Protein AF-J4KQW8-F1 (afdb_monomer_lite)

Secondary structure (DSSP, 8-state):
--HHHHHHHHHHHHHHHHHHHHHHHHHHHHHHHHHHHHHHHHHHHHHTTPPPPHHHHHHHHHHHHHHHHHHHHHHHHHHHHHHHHHHHHHHHHHHHS--

Radius of gyration: 21.87 Å; chains: 1; bounding box: 51×14×65 Å

Organism: Beauveria bassiana (strain ARSEF 2860) (NCBI:txid655819)

pLDDT: mean 93.56, std 7.78, range [47.78, 98.44]

Sequence (99 aa):
MSDRSRIAALATKIAQIEQEIDYWRRHEQEVAAQLDMAMLSLRQYTSVGQLPEHSVSVAVNNHSTALNQIRNTLTTLHNRKAVAESQQRDLMRRLGNGH

Structure (mmCIF, N/CA/C/O backbone):
data_AF-J4KQW8-F1
#
_entry.id   AF-J4KQW8-F1
#
loop_
_atom_site.group_PDB
_atom_site.id
_atom_site.type_symbol
_atom_site.label_atom_id
_atom_site.label_alt_id
_atom_site.label_comp_id
_atom_site.label_asym_id
_atom_site.label_entity_id
_atom_site.label_seq_id
_atom_site.pdbx_PDB_ins_code
_atom_site.Cartn_x
_atom_site.Cartn_y
_atom_site.Cartn_z
_atom_site.occupancy
_atom_site.B_iso_or_equiv
_atom_site.auth_seq_id
_atom_site.auth_comp_id
_atom_site.auth_asym_id
_atom_site.auth_atom_id
_atom_site.pdbx_PDB_model_num
ATOM 1 N N . MET A 1 1 ? 27.502 3.543 -18.542 1.00 67.94 1 MET A N 1
ATOM 2 C CA . MET A 1 1 ? 26.469 2.497 -18.347 1.00 67.94 1 MET A CA 1
ATOM 3 C C . MET A 1 1 ? 25.755 2.283 -19.669 1.00 67.94 1 MET A C 1
ATOM 5 O O . MET A 1 1 ? 25.349 3.269 -20.266 1.00 67.94 1 MET A O 1
ATOM 9 N N . SER A 1 2 ? 25.616 1.040 -20.130 1.00 87.69 2 SER A N 1
ATOM 10 C CA . SER A 1 2 ? 24.835 0.713 -21.332 1.00 87.69 2 SER A CA 1
ATOM 11 C C . SER A 1 2 ? 23.334 0.692 -21.031 1.00 87.69 2 SER A C 1
ATOM 13 O O . SER A 1 2 ? 22.937 0.452 -19.888 1.00 87.69 2 SER A O 1
ATOM 15 N N . ASP A 1 3 ? 22.481 0.860 -22.038 1.00 86.50 3 ASP A N 1
ATOM 16 C CA . ASP A 1 3 ? 21.028 0.750 -21.844 1.00 86.50 3 ASP A CA 1
ATOM 17 C C . ASP A 1 3 ? 20.608 -0.629 -21.304 1.00 86.50 3 ASP A C 1
ATOM 19 O O . ASP A 1 3 ? 19.726 -0.706 -20.451 1.00 86.50 3 ASP A O 1
ATOM 23 N N . ARG A 1 4 ? 21.330 -1.706 -21.657 1.00 87.12 4 ARG A N 1
ATOM 24 C CA . ARG A 1 4 ? 21.161 -3.036 -21.037 1.00 87.12 4 ARG A CA 1
ATOM 25 C C . ARG A 1 4 ? 21.423 -3.015 -19.526 1.00 87.12 4 ARG A C 1
ATOM 27 O O . ARG A 1 4 ? 20.623 -3.545 -18.760 1.00 87.12 4 ARG A O 1
ATOM 34 N N . SER A 1 5 ? 22.500 -2.362 -19.078 1.00 90.06 5 SER A N 1
ATOM 35 C CA . SER A 1 5 ? 22.791 -2.221 -17.640 1.00 90.06 5 SER A CA 1
ATOM 36 C C . SER A 1 5 ? 21.748 -1.370 -16.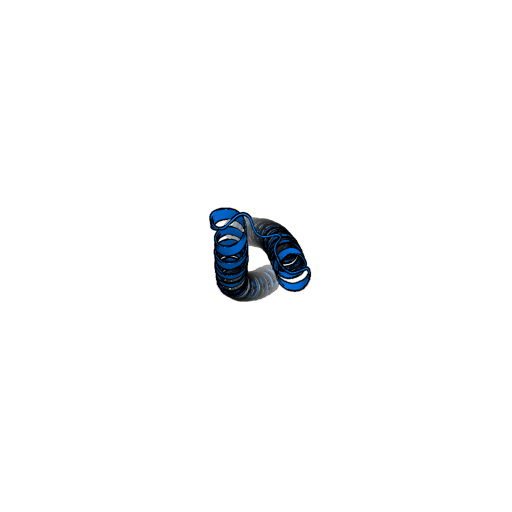903 1.00 90.06 5 SER A C 1
ATOM 38 O O . SER A 1 5 ? 21.427 -1.651 -15.751 1.00 90.06 5 SER A O 1
ATOM 40 N N . ARG A 1 6 ? 21.161 -0.365 -17.570 1.00 91.06 6 ARG A N 1
ATOM 41 C CA . ARG A 1 6 ? 20.085 0.469 -17.007 1.00 91.06 6 ARG A CA 1
ATOM 42 C C . ARG A 1 6 ? 18.782 -0.315 -16.858 1.00 91.06 6 ARG A C 1
ATOM 44 O O . ARG A 1 6 ? 18.114 -0.174 -15.840 1.00 91.06 6 ARG A O 1
ATOM 51 N N . ILE A 1 7 ? 18.448 -1.168 -17.828 1.00 92.62 7 ILE A N 1
ATOM 52 C CA . ILE A 1 7 ? 17.285 -2.067 -17.758 1.00 92.62 7 ILE A CA 1
ATOM 53 C C . ILE A 1 7 ? 17.432 -3.066 -16.611 1.00 92.62 7 ILE A C 1
ATOM 55 O O . ILE A 1 7 ? 16.475 -3.258 -15.864 1.00 92.62 7 ILE A O 1
ATOM 59 N N . ALA A 1 8 ? 18.618 -3.657 -16.441 1.00 93.69 8 ALA A N 1
ATOM 60 C CA . ALA A 1 8 ? 18.893 -4.561 -15.326 1.00 93.69 8 ALA A CA 1
ATOM 61 C C . ALA A 1 8 ? 18.757 -3.843 -13.971 1.00 93.69 8 ALA A C 1
ATOM 63 O O . ALA A 1 8 ? 18.077 -4.340 -13.079 1.00 93.69 8 ALA A O 1
ATOM 64 N N . ALA A 1 9 ? 19.314 -2.634 -13.837 1.00 95.25 9 ALA A N 1
ATOM 65 C CA . ALA A 1 9 ? 19.169 -1.833 -12.622 1.00 95.25 9 ALA A CA 1
ATOM 66 C C . ALA A 1 9 ? 17.700 -1.476 -12.320 1.00 95.25 9 ALA A C 1
ATOM 68 O O . ALA A 1 9 ? 17.275 -1.527 -11.166 1.00 95.25 9 ALA A O 1
ATOM 69 N N . LEU A 1 10 ? 16.906 -1.150 -13.347 1.00 95.38 10 LEU A N 1
ATOM 70 C CA . LEU A 1 10 ? 15.469 -0.908 -13.195 1.00 95.38 10 LEU A CA 1
ATOM 71 C C . LEU A 1 10 ? 14.706 -2.176 -12.806 1.00 95.38 10 LEU A C 1
ATOM 73 O O . LEU A 1 10 ? 13.830 -2.085 -11.955 1.00 95.38 10 LEU A O 1
ATOM 77 N N . ALA A 1 11 ? 15.058 -3.340 -13.360 1.00 95.75 11 ALA A N 1
ATOM 78 C CA . ALA A 1 11 ? 14.458 -4.618 -12.975 1.00 95.75 11 ALA A CA 1
ATOM 79 C C . ALA A 1 11 ? 14.685 -4.908 -11.485 1.00 95.75 11 ALA A C 1
ATOM 81 O O . ALA A 1 11 ? 13.734 -5.188 -10.759 1.00 95.75 11 ALA A O 1
ATOM 82 N N . THR A 1 12 ? 15.924 -4.749 -11.009 1.00 97.19 12 THR A N 1
ATOM 83 C CA . THR A 1 12 ? 16.258 -4.903 -9.587 1.00 97.19 12 THR A CA 1
ATOM 84 C C . THR A 1 12 ? 15.479 -3.919 -8.718 1.00 97.19 12 THR A C 1
ATOM 86 O O . THR A 1 12 ? 14.933 -4.306 -7.689 1.00 97.19 12 THR A O 1
ATOM 89 N N . LYS A 1 13 ? 15.374 -2.653 -9.140 1.00 96.75 13 LYS A N 1
ATOM 90 C CA . LYS A 1 13 ? 14.605 -1.634 -8.416 1.00 96.75 13 LYS A CA 1
ATOM 91 C C . LYS A 1 13 ? 13.111 -1.966 -8.355 1.00 96.75 13 LYS A C 1
ATOM 93 O O . LYS A 1 13 ? 12.493 -1.753 -7.318 1.00 96.75 13 LYS A O 1
ATOM 98 N N . ILE A 1 14 ? 12.525 -2.462 -9.445 1.00 97.75 14 ILE A N 1
ATOM 99 C CA . ILE A 1 14 ? 11.119 -2.889 -9.481 1.00 97.75 14 ILE A CA 1
ATOM 100 C C . ILE A 1 14 ? 10.907 -4.043 -8.499 1.00 97.75 14 ILE A C 1
ATOM 102 O O . ILE A 1 14 ? 10.017 -3.940 -7.662 1.00 97.75 14 ILE A O 1
ATOM 106 N N . ALA A 1 15 ? 11.771 -5.061 -8.523 1.00 97.88 15 ALA A N 1
ATOM 107 C CA . ALA A 1 15 ? 11.690 -6.193 -7.600 1.00 97.88 15 ALA A CA 1
ATOM 108 C C . ALA A 1 15 ? 11.806 -5.762 -6.124 1.00 97.88 15 ALA A C 1
ATOM 110 O O . ALA A 1 15 ? 11.073 -6.255 -5.272 1.00 97.88 15 ALA A O 1
ATOM 111 N N . GLN A 1 16 ? 12.680 -4.798 -5.813 1.00 98.00 16 GLN A N 1
ATOM 112 C CA . GLN A 1 16 ? 12.774 -4.215 -4.467 1.00 98.00 16 GLN A CA 1
ATOM 113 C C . GLN A 1 16 ? 11.477 -3.503 -4.058 1.00 98.00 16 GLN A C 1
ATOM 115 O O . GLN A 1 16 ? 10.976 -3.722 -2.959 1.00 98.00 16 GLN A O 1
ATOM 120 N N . ILE A 1 17 ? 10.894 -2.695 -4.951 1.00 97.88 17 ILE A N 1
ATOM 121 C CA . ILE A 1 17 ? 9.620 -2.012 -4.678 1.00 97.88 17 ILE A CA 1
ATOM 122 C C . ILE A 1 17 ? 8.485 -3.029 -4.483 1.00 97.88 17 ILE A C 1
ATOM 124 O O . ILE A 1 17 ? 7.623 -2.818 -3.635 1.00 97.88 17 ILE A O 1
ATOM 128 N N . GLU A 1 18 ? 8.471 -4.133 -5.231 1.00 98.31 18 GLU A N 1
ATOM 129 C CA . GLU A 1 18 ? 7.491 -5.213 -5.050 1.00 98.31 18 GLU A CA 1
ATOM 130 C C . GLU A 1 18 ? 7.604 -5.863 -3.669 1.00 98.31 18 GLU A C 1
ATOM 132 O O . GLU A 1 18 ? 6.593 -6.006 -2.985 1.00 98.31 18 GLU A O 1
ATOM 137 N N . GLN A 1 19 ? 8.824 -6.158 -3.215 1.00 98.31 19 GLN A N 1
ATOM 138 C CA . GLN A 1 19 ? 9.058 -6.678 -1.865 1.00 98.31 19 GLN A CA 1
ATOM 139 C C . GLN A 1 19 ? 8.590 -5.700 -0.777 1.00 98.31 19 GLN A C 1
ATOM 141 O O . GLN A 1 19 ? 7.981 -6.119 0.209 1.00 98.31 19 GLN A O 1
ATOM 146 N N . GLU A 1 20 ? 8.835 -4.397 -0.957 1.00 98.12 20 GLU A N 1
ATOM 147 C CA . GLU A 1 20 ? 8.330 -3.362 -0.047 1.00 98.12 20 GLU A CA 1
ATOM 148 C C . GLU A 1 20 ? 6.792 -3.322 -0.035 1.00 98.12 20 GLU A C 1
ATOM 150 O O . GLU A 1 20 ? 6.189 -3.251 1.035 1.00 98.12 20 GLU A O 1
ATOM 155 N N . ILE A 1 21 ? 6.138 -3.411 -1.199 1.00 98.31 21 ILE A N 1
ATOM 156 C CA . ILE A 1 21 ? 4.669 -3.455 -1.298 1.00 98.31 21 ILE A CA 1
ATOM 157 C C . ILE A 1 21 ? 4.112 -4.669 -0.550 1.00 98.31 21 ILE A C 1
ATOM 159 O O . ILE A 1 21 ? 3.165 -4.524 0.222 1.00 98.31 21 ILE A O 1
ATOM 163 N N . ASP A 1 22 ? 4.696 -5.850 -0.741 1.00 98.25 22 ASP A N 1
ATOM 164 C CA . ASP A 1 22 ? 4.241 -7.075 -0.078 1.00 98.25 22 ASP A CA 1
ATOM 165 C C . ASP A 1 22 ? 4.414 -7.005 1.444 1.00 98.25 22 ASP A C 1
ATOM 167 O O . ASP A 1 22 ? 3.557 -7.471 2.201 1.00 98.25 22 ASP A O 1
ATOM 171 N N . TYR A 1 23 ? 5.496 -6.382 1.915 1.00 98.19 23 TYR A N 1
ATOM 172 C CA . TYR A 1 23 ? 5.673 -6.073 3.331 1.00 98.19 23 TYR A CA 1
ATOM 173 C C . TYR A 1 23 ? 4.549 -5.167 3.854 1.00 98.19 23 TYR A C 1
ATOM 175 O O . TYR A 1 23 ? 3.857 -5.538 4.805 1.00 98.19 23 TYR A O 1
ATOM 183 N N . TRP A 1 24 ? 4.315 -4.022 3.208 1.00 97.94 24 TRP A N 1
ATOM 184 C CA . TRP A 1 24 ? 3.306 -3.062 3.661 1.00 97.94 24 TRP A CA 1
ATOM 185 C C . TRP A 1 24 ? 1.878 -3.597 3.560 1.00 97.94 24 TRP A C 1
ATOM 187 O O . TRP A 1 24 ? 1.052 -3.237 4.389 1.00 97.94 24 TRP A O 1
ATOM 197 N N . ARG A 1 25 ? 1.583 -4.494 2.612 1.00 98.31 25 ARG A N 1
ATOM 198 C CA . ARG A 1 25 ? 0.281 -5.177 2.523 1.00 98.31 25 ARG A CA 1
ATOM 199 C C . ARG A 1 25 ? 0.026 -6.108 3.700 1.00 98.31 25 ARG A C 1
ATOM 201 O O . ARG A 1 25 ? -1.075 -6.109 4.241 1.00 98.31 25 ARG A O 1
ATOM 208 N N . ARG A 1 26 ? 1.027 -6.890 4.115 1.00 98.12 26 ARG A N 1
ATOM 209 C CA . ARG A 1 26 ? 0.903 -7.725 5.323 1.00 98.12 26 ARG A CA 1
ATOM 210 C C . ARG A 1 26 ? 0.709 -6.855 6.558 1.00 98.12 26 ARG A C 1
ATOM 212 O O . ARG A 1 26 ? -0.189 -7.112 7.350 1.00 98.12 26 ARG A O 1
ATOM 219 N N . HIS A 1 27 ? 1.474 -5.772 6.655 1.00 97.50 27 HIS A N 1
ATOM 220 C CA . HIS A 1 27 ? 1.327 -4.835 7.759 1.00 97.50 27 HIS A CA 1
ATOM 221 C C . HIS A 1 27 ? -0.040 -4.121 7.760 1.00 97.50 27 HIS A C 1
ATOM 223 O O . HIS A 1 27 ? -0.628 -3.917 8.818 1.00 97.50 27 HIS A O 1
ATOM 229 N N . GLU A 1 28 ? -0.602 -3.803 6.586 1.00 98.12 28 GLU A N 1
ATOM 230 C CA . GLU A 1 28 ? -1.968 -3.276 6.458 1.00 98.12 28 GLU A CA 1
ATOM 231 C C . GLU A 1 28 ? -2.997 -4.247 7.050 1.00 98.12 28 GLU A C 1
ATOM 233 O O . GLU A 1 28 ? -3.864 -3.826 7.814 1.00 98.12 28 GLU A O 1
ATOM 238 N N . GLN A 1 29 ? -2.889 -5.540 6.729 1.00 97.94 29 GLN A N 1
ATOM 239 C CA . GLN A 1 29 ? -3.791 -6.578 7.239 1.00 97.94 29 GLN A CA 1
ATOM 240 C C . GLN A 1 29 ? -3.693 -6.720 8.761 1.00 97.94 29 GLN A C 1
ATOM 242 O O . GLN A 1 29 ? -4.716 -6.813 9.437 1.00 97.94 29 GLN A O 1
ATOM 247 N N . GLU A 1 30 ? -2.476 -6.694 9.306 1.00 97.75 30 GL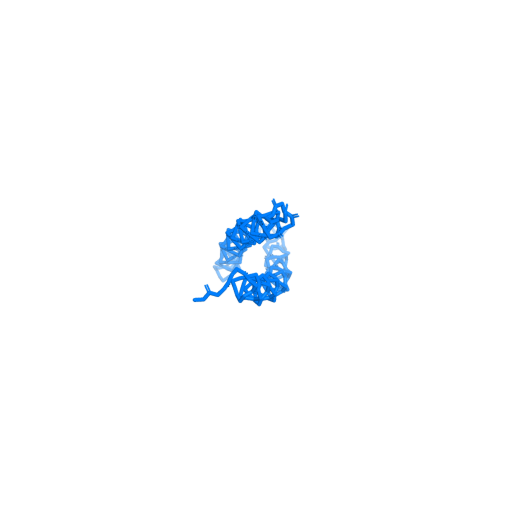U A N 1
ATOM 248 C CA . GLU A 1 30 ? -2.236 -6.740 10.752 1.00 97.75 30 GLU A CA 1
ATOM 249 C C . GLU A 1 30 ? -2.872 -5.542 11.471 1.00 97.75 30 GLU A C 1
ATOM 251 O O . GLU A 1 30 ? -3.598 -5.718 12.452 1.00 97.75 30 GLU A O 1
ATOM 256 N N . VAL A 1 31 ? -2.644 -4.322 10.975 1.00 97.69 31 VAL A N 1
ATOM 257 C CA . VAL A 1 31 ? -3.190 -3.098 11.583 1.00 97.69 31 VAL A CA 1
ATOM 258 C C . VAL A 1 31 ? -4.707 -3.015 11.414 1.00 97.69 31 VAL A C 1
ATOM 260 O O . VAL A 1 31 ? -5.394 -2.571 12.333 1.00 97.69 31 VAL A O 1
ATOM 263 N N . ALA A 1 32 ? -5.252 -3.478 10.287 1.00 98.12 32 ALA A N 1
ATOM 264 C CA . ALA A 1 32 ? -6.695 -3.576 10.088 1.00 98.12 32 ALA A CA 1
ATOM 265 C C . ALA A 1 32 ? -7.338 -4.531 11.106 1.00 98.12 32 ALA A C 1
ATOM 267 O O . ALA A 1 32 ? -8.319 -4.163 11.745 1.00 98.12 32 ALA A O 1
ATOM 268 N N . ALA A 1 33 ? -6.737 -5.702 11.343 1.00 97.88 33 ALA A N 1
ATOM 269 C CA . ALA A 1 33 ? -7.222 -6.636 12.357 1.00 97.88 33 ALA A CA 1
ATOM 270 C C . ALA A 1 33 ? -7.166 -6.037 13.777 1.00 97.88 33 ALA A C 1
ATOM 272 O O . ALA A 1 33 ? -8.093 -6.215 14.567 1.00 97.88 33 ALA A O 1
ATOM 273 N N . GLN A 1 34 ? -6.109 -5.284 14.108 1.00 96.62 34 GLN A N 1
ATOM 274 C CA . GLN A 1 34 ? -6.011 -4.573 15.391 1.00 96.62 34 GLN A CA 1
ATOM 275 C C . GLN A 1 34 ? -7.084 -3.486 15.535 1.00 96.62 34 GLN A C 1
ATOM 277 O O . GLN A 1 34 ? -7.689 -3.353 16.602 1.00 96.62 34 GLN A O 1
ATOM 282 N N . LEU A 1 35 ? -7.357 -2.738 14.461 1.00 97.56 35 LEU A N 1
ATOM 283 C CA . LEU A 1 35 ? -8.431 -1.749 14.430 1.00 97.56 35 LEU A CA 1
ATOM 284 C C . LEU A 1 35 ? -9.797 -2.409 14.647 1.00 97.56 35 LEU A C 1
ATOM 286 O O . LEU A 1 35 ? -10.570 -1.925 15.471 1.00 97.56 35 LEU A O 1
ATOM 290 N N . ASP A 1 36 ? -10.075 -3.526 13.974 1.00 97.25 36 ASP A N 1
ATOM 291 C CA . ASP A 1 36 ? -11.333 -4.263 14.124 1.00 97.25 36 ASP A CA 1
ATOM 292 C C . ASP A 1 36 ? -11.541 -4.739 15.568 1.00 97.25 36 ASP A C 1
ATOM 294 O O . ASP A 1 36 ? -12.631 -4.584 16.126 1.00 97.25 36 ASP A O 1
ATOM 298 N N . MET A 1 37 ? -10.485 -5.241 16.218 1.00 95.50 37 MET A N 1
ATOM 299 C CA . MET A 1 37 ? -10.530 -5.634 17.631 1.00 95.50 37 MET A CA 1
ATOM 300 C C . MET A 1 37 ? -10.783 -4.439 18.561 1.00 95.50 37 MET A C 1
ATOM 302 O O . MET A 1 37 ? -11.614 -4.527 19.469 1.00 95.50 37 MET A O 1
ATOM 306 N N . ALA A 1 38 ? -10.121 -3.303 18.323 1.00 94.31 38 ALA A N 1
ATOM 307 C CA . ALA A 1 38 ? -10.341 -2.083 19.098 1.00 94.31 38 ALA A CA 1
ATOM 308 C C . ALA A 1 38 ? -11.772 -1.542 18.911 1.00 94.31 38 ALA A C 1
ATOM 310 O O . ALA A 1 38 ? -12.427 -1.146 19.877 1.00 94.31 38 ALA A O 1
ATOM 311 N N . MET A 1 39 ? -12.299 -1.587 17.684 1.00 95.50 39 MET A N 1
ATOM 312 C CA . MET A 1 39 ? -13.678 -1.204 17.375 1.00 95.50 39 MET A CA 1
ATOM 313 C C . MET A 1 39 ? -14.703 -2.159 17.994 1.00 95.50 39 MET A C 1
ATOM 315 O O . MET A 1 39 ? -15.759 -1.708 18.438 1.00 95.50 39 MET A O 1
ATOM 319 N N . LEU A 1 40 ? -14.415 -3.462 18.053 1.00 95.50 40 LEU A N 1
ATOM 320 C CA . LEU A 1 40 ? -15.266 -4.436 18.737 1.00 95.50 40 LEU A CA 1
ATOM 321 C C . LEU A 1 40 ? -15.344 -4.137 20.238 1.00 95.50 40 LEU A C 1
ATOM 323 O O . LEU A 1 40 ? -16.444 -4.100 20.789 1.00 95.50 40 LEU A O 1
ATOM 327 N N . SER A 1 41 ? -14.202 -3.869 20.877 1.00 92.62 41 SER A N 1
ATOM 328 C CA . SER A 1 41 ? -14.153 -3.467 22.286 1.00 92.62 41 SER A CA 1
ATOM 329 C C . SER A 1 41 ? -14.954 -2.183 22.521 1.00 92.62 41 SER A C 1
ATOM 331 O O . SER A 1 41 ? -15.835 -2.158 23.376 1.00 92.62 41 SER A O 1
ATOM 333 N N . LEU A 1 42 ? -14.759 -1.157 21.685 1.00 93.00 42 LEU A N 1
ATOM 334 C CA . LEU A 1 42 ? -15.532 0.087 21.740 1.00 93.00 42 LEU A CA 1
ATOM 335 C C . LEU A 1 42 ? -17.048 -0.167 21.662 1.00 93.00 42 LEU A C 1
ATOM 337 O O . LEU A 1 42 ? -17.815 0.388 22.451 1.00 93.00 42 LEU A O 1
ATOM 341 N N . ARG A 1 43 ? -17.487 -1.040 20.744 1.00 92.69 43 ARG A N 1
ATOM 342 C CA . ARG A 1 43 ? -18.905 -1.401 20.592 1.00 92.69 43 ARG A CA 1
ATOM 343 C C . ARG A 1 43 ? -19.477 -2.051 21.848 1.00 92.69 43 ARG A C 1
ATOM 345 O O . ARG A 1 43 ? -20.611 -1.734 22.203 1.00 92.69 43 ARG A O 1
ATOM 352 N N . GLN A 1 44 ? -18.716 -2.905 22.534 1.00 92.88 44 GLN A N 1
ATOM 353 C CA . GLN A 1 44 ? -19.167 -3.549 23.772 1.00 92.88 44 GLN A CA 1
ATOM 354 C C . GLN A 1 44 ? -19.537 -2.511 24.835 1.00 92.88 44 GLN A C 1
ATOM 356 O O . GLN A 1 44 ? -20.660 -2.563 25.333 1.00 92.88 44 GLN A O 1
ATOM 361 N N . TYR A 1 45 ? -18.685 -1.508 25.084 1.00 90.56 45 TYR A N 1
ATOM 362 C CA . TYR A 1 45 ? -19.002 -0.409 26.009 1.00 90.56 45 TYR A CA 1
ATOM 363 C C . TYR A 1 45 ? -20.275 0.336 25.594 1.00 90.56 45 TYR A C 1
ATOM 365 O O . TYR A 1 45 ? -21.200 0.483 26.394 1.00 90.56 45 TYR A O 1
ATOM 373 N N . THR A 1 46 ? -20.375 0.731 24.318 1.00 85.69 46 THR A N 1
ATOM 374 C CA . THR A 1 46 ? -21.555 1.468 23.832 1.00 85.69 46 THR A CA 1
ATOM 375 C C . THR A 1 46 ? -22.848 0.655 23.928 1.00 85.69 46 THR A C 1
ATOM 377 O O . THR A 1 46 ? -23.899 1.221 24.216 1.00 85.69 46 THR A O 1
ATOM 380 N N . SER A 1 47 ? -22.782 -0.670 23.747 1.00 87.94 47 SER A N 1
ATOM 381 C CA . SER A 1 47 ? -23.955 -1.553 23.790 1.00 87.94 47 SER A CA 1
ATOM 382 C C . SER A 1 47 ? -24.576 -1.676 25.182 1.00 87.94 47 SER A C 1
ATOM 384 O O . SER A 1 47 ? -25.780 -1.887 25.296 1.00 87.94 47 SER A O 1
ATOM 386 N N . VAL A 1 48 ? -23.775 -1.490 26.235 1.00 91.81 48 VAL A N 1
ATOM 387 C CA . VAL A 1 48 ? -24.226 -1.504 27.635 1.00 91.81 48 VAL A CA 1
ATOM 388 C C . VAL A 1 48 ? -24.377 -0.093 28.217 1.00 91.81 48 VAL A C 1
ATOM 390 O O . VAL A 1 48 ? -24.529 0.064 29.426 1.00 91.81 48 VAL A O 1
ATOM 393 N N . GLY A 1 49 ? -24.323 0.945 27.370 1.00 87.44 49 GLY A N 1
ATOM 394 C CA . GLY A 1 49 ? -24.449 2.347 27.783 1.00 87.44 49 GLY A CA 1
ATOM 395 C C . GLY A 1 49 ? -23.275 2.865 28.620 1.00 87.44 49 GLY A C 1
ATOM 396 O O . GLY A 1 49 ? -23.422 3.860 29.327 1.00 87.44 49 GLY A O 1
ATOM 397 N N . GLN A 1 50 ? -22.121 2.197 28.567 1.00 90.50 50 GLN A N 1
ATOM 398 C CA . GLN A 1 50 ? -20.914 2.606 29.277 1.00 90.50 50 GLN A CA 1
ATOM 399 C C . GLN A 1 50 ? -20.018 3.466 28.388 1.00 90.50 50 GLN A C 1
ATOM 401 O O . GLN A 1 50 ? -19.951 3.296 27.169 1.00 90.50 50 GLN A O 1
ATOM 406 N N . LEU A 1 51 ? -19.289 4.383 29.022 1.00 89.31 51 LEU A N 1
ATOM 407 C CA . LEU A 1 51 ? -18.228 5.117 28.348 1.00 89.31 51 LEU A CA 1
ATOM 408 C C . LEU A 1 51 ? -17.021 4.188 28.156 1.00 89.31 51 LEU A C 1
ATOM 410 O O . LEU A 1 51 ? -16.617 3.530 29.117 1.00 89.31 51 LEU A O 1
ATOM 414 N N . PRO A 1 52 ? -16.443 4.126 26.946 1.00 87.62 52 PRO A N 1
ATOM 415 C CA . PRO A 1 52 ? -15.240 3.348 26.705 1.00 87.62 52 PRO A CA 1
ATOM 416 C C . PRO A 1 52 ? -14.073 3.899 27.513 1.00 87.62 52 PRO A C 1
ATOM 418 O O . PRO A 1 52 ? -13.924 5.113 27.683 1.00 87.62 52 PRO A O 1
ATOM 421 N N . GLU A 1 53 ? -13.202 3.001 27.960 1.00 91.31 53 GLU A N 1
ATOM 422 C CA . GLU A 1 53 ? -11.938 3.410 28.553 1.00 91.31 53 GLU A CA 1
ATOM 423 C C . GLU A 1 53 ? -11.131 4.271 27.574 1.00 91.31 53 GLU A C 1
ATOM 425 O O . GLU A 1 53 ? -11.166 4.096 26.347 1.00 91.31 53 GLU A O 1
ATOM 430 N N . HIS A 1 54 ? -10.361 5.205 28.130 1.00 91.25 54 HIS A N 1
ATOM 431 C CA . HIS A 1 54 ? -9.502 6.080 27.340 1.00 91.25 54 HIS A CA 1
ATOM 432 C C . HIS A 1 54 ? -8.533 5.277 26.455 1.00 91.25 54 HIS A C 1
ATOM 434 O O . HIS A 1 54 ? -8.331 5.621 25.293 1.00 91.25 54 HIS A O 1
ATOM 440 N N . SER A 1 55 ? -8.013 4.161 26.974 1.00 92.38 55 SER A N 1
ATOM 441 C CA . SER A 1 55 ? -7.148 3.207 26.269 1.00 92.38 55 SER A CA 1
ATOM 442 C C . SER A 1 55 ? -7.774 2.677 24.972 1.00 92.38 55 SER A C 1
ATOM 444 O O . SER A 1 55 ? -7.115 2.678 23.934 1.00 92.38 55 SER A O 1
ATOM 446 N N . VAL A 1 56 ? -9.053 2.288 25.000 1.00 91.44 56 VAL A N 1
ATOM 447 C CA . VAL A 1 56 ? -9.790 1.760 23.838 1.00 91.44 56 VAL A CA 1
ATOM 448 C C . VAL A 1 56 ? -9.987 2.845 22.782 1.00 91.44 56 VAL A C 1
ATOM 450 O O . VAL A 1 56 ? -9.738 2.620 21.598 1.00 91.44 56 VAL A O 1
ATOM 453 N N . SER A 1 57 ? -10.377 4.047 23.209 1.00 91.88 57 SER A N 1
ATOM 454 C CA . SER A 1 57 ? -10.571 5.183 22.297 1.00 91.88 57 SER A CA 1
ATOM 455 C C . SER A 1 57 ? -9.259 5.599 21.619 1.00 91.88 57 SER A C 1
ATOM 457 O O . SER A 1 57 ? -9.226 5.841 20.411 1.00 91.88 57 SER A O 1
ATOM 459 N N . VAL A 1 58 ? -8.159 5.626 22.381 1.00 95.06 58 VAL A N 1
ATOM 460 C CA . VAL A 1 58 ? -6.809 5.889 21.863 1.00 95.06 58 VAL A CA 1
ATOM 461 C C . VAL A 1 58 ? -6.368 4.790 20.897 1.00 95.06 58 VAL A C 1
ATOM 463 O O . VAL A 1 58 ? -5.837 5.110 19.836 1.00 95.06 58 VAL A O 1
ATOM 466 N N . ALA A 1 59 ? -6.628 3.515 21.203 1.00 94.31 59 ALA A N 1
ATOM 467 C CA . ALA A 1 59 ? -6.292 2.402 20.316 1.00 94.31 59 ALA A CA 1
ATOM 468 C C . ALA A 1 59 ? -6.996 2.523 18.954 1.00 94.31 59 ALA A C 1
ATOM 470 O O . ALA A 1 59 ? -6.332 2.457 17.920 1.00 94.31 59 ALA A O 1
ATOM 471 N N . VAL A 1 60 ? -8.309 2.790 18.931 1.00 95.06 60 VAL A N 1
ATOM 472 C CA . VAL A 1 60 ? -9.061 3.001 17.678 1.00 95.06 60 VAL A CA 1
ATOM 473 C C . VAL A 1 60 ? -8.457 4.144 16.856 1.00 95.06 60 VAL A C 1
ATOM 475 O O . VAL A 1 60 ? -8.218 3.986 15.657 1.00 95.06 60 VAL A O 1
ATOM 478 N N . ASN A 1 61 ? -8.160 5.281 17.492 1.00 96.25 61 ASN A N 1
ATOM 479 C CA . ASN A 1 61 ? -7.570 6.427 16.802 1.00 96.25 61 ASN A CA 1
ATOM 480 C C . ASN A 1 61 ? -6.165 6.123 16.249 1.00 96.25 61 ASN A C 1
ATOM 482 O O . ASN A 1 61 ? -5.857 6.455 15.101 1.00 96.25 61 ASN A O 1
ATOM 486 N N . ASN A 1 62 ? -5.326 5.456 17.043 1.00 96.62 62 ASN A N 1
ATOM 487 C CA . ASN A 1 62 ? -3.962 5.104 16.661 1.00 96.62 62 ASN A CA 1
ATOM 488 C C . ASN A 1 62 ? -3.946 4.114 15.493 1.00 96.62 62 ASN A C 1
ATOM 490 O O . ASN A 1 62 ? -3.260 4.363 14.503 1.00 96.62 62 ASN A O 1
ATOM 494 N N . HIS A 1 63 ? -4.731 3.034 15.561 1.00 96.75 63 HIS A N 1
ATOM 495 C CA . HIS A 1 63 ? -4.786 2.042 14.485 1.00 96.75 63 HIS A CA 1
ATOM 496 C C . HIS A 1 63 ? -5.411 2.616 13.208 1.00 96.75 63 HIS A C 1
ATOM 498 O O . HIS A 1 63 ? -4.915 2.345 12.119 1.00 96.75 63 HIS A O 1
ATOM 504 N N . SER A 1 64 ? -6.428 3.478 13.319 1.00 97.25 64 SER A N 1
ATOM 505 C CA . SER A 1 64 ? -6.995 4.195 12.166 1.00 97.25 64 SER A CA 1
ATOM 506 C C . SER A 1 64 ? -5.961 5.107 11.493 1.00 97.25 64 SER A C 1
ATOM 508 O O . SER A 1 64 ? -5.787 5.084 10.272 1.00 97.25 64 SER A O 1
ATOM 510 N N . THR A 1 65 ? -5.206 5.867 12.292 1.00 97.94 65 THR A N 1
ATOM 511 C CA . THR A 1 65 ? -4.133 6.740 11.792 1.00 97.94 65 THR A CA 1
ATOM 512 C C . THR A 1 65 ? -3.025 5.931 11.120 1.00 97.94 65 THR A C 1
ATOM 514 O O . THR A 1 65 ? -2.619 6.260 10.004 1.00 97.94 65 THR A O 1
ATOM 517 N N . ALA A 1 66 ? -2.572 4.850 11.759 1.00 97.12 66 ALA A N 1
ATOM 518 C CA . ALA A 1 66 ? -1.561 3.955 11.208 1.00 97.12 66 ALA A CA 1
ATOM 519 C C . ALA A 1 66 ? -2.026 3.324 9.885 1.00 97.12 66 ALA A C 1
ATOM 521 O O . ALA A 1 66 ? -1.284 3.337 8.905 1.00 97.12 66 ALA A O 1
ATOM 522 N N . LEU A 1 67 ? -3.277 2.860 9.808 1.00 97.69 67 LEU A N 1
ATOM 523 C CA . LEU A 1 67 ? -3.841 2.275 8.591 1.00 97.69 67 LEU A CA 1
ATOM 524 C C . LEU A 1 67 ? -3.854 3.275 7.425 1.00 97.69 67 LEU A C 1
ATOM 526 O O . LEU A 1 67 ? -3.483 2.937 6.300 1.00 97.69 67 LEU A O 1
ATOM 530 N N . ASN A 1 68 ? -4.216 4.532 7.692 1.00 97.69 68 ASN A N 1
ATOM 531 C CA . ASN A 1 68 ? -4.175 5.592 6.684 1.00 97.69 68 ASN A CA 1
ATOM 532 C C . ASN A 1 68 ? -2.743 5.882 6.208 1.00 97.69 68 ASN A C 1
ATOM 534 O O . ASN A 1 68 ? -2.509 6.045 5.009 1.00 97.69 68 ASN A O 1
ATOM 538 N N . GLN A 1 69 ? -1.767 5.902 7.118 1.00 98.06 69 GLN A N 1
ATOM 539 C CA . GLN A 1 69 ? -0.355 6.072 6.762 1.00 98.06 69 GLN A CA 1
ATOM 540 C C . GLN A 1 69 ? 0.161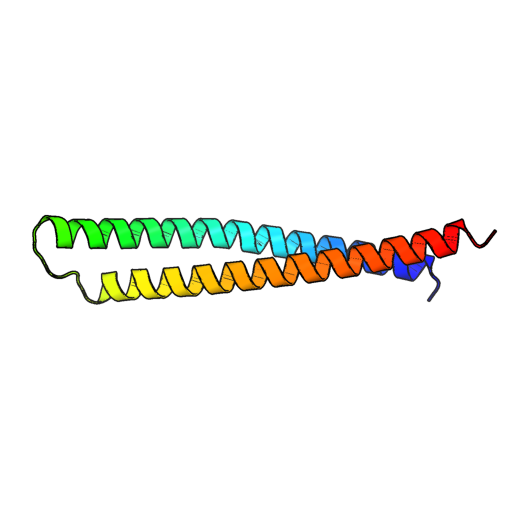 4.913 5.898 1.00 98.06 69 GLN A C 1
ATOM 542 O O . GLN A 1 69 ? 0.836 5.152 4.895 1.00 98.06 69 GLN A O 1
ATOM 547 N N . ILE A 1 70 ? -0.199 3.670 6.230 1.00 97.62 70 ILE A N 1
ATOM 548 C CA . ILE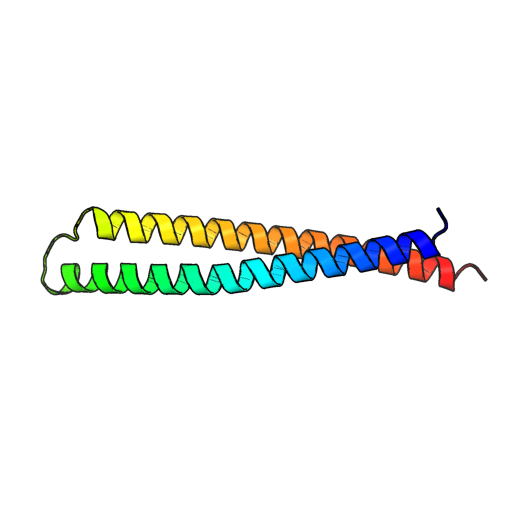 A 1 70 ? 0.164 2.481 5.445 1.00 97.62 70 ILE A CA 1
ATOM 549 C C . ILE A 1 70 ? -0.400 2.581 4.024 1.00 97.62 70 ILE A C 1
ATOM 551 O O . ILE A 1 70 ? 0.334 2.402 3.052 1.00 97.62 70 ILE A O 1
ATOM 555 N N . ARG A 1 71 ? -1.677 2.948 3.878 1.00 97.75 71 ARG A N 1
ATOM 556 C CA . ARG A 1 71 ? -2.332 3.105 2.567 1.00 97.75 71 ARG A CA 1
ATOM 557 C C . ARG A 1 71 ? -1.700 4.202 1.710 1.00 97.75 71 ARG A C 1
ATOM 559 O O . ARG A 1 71 ? -1.519 4.021 0.502 1.00 97.75 71 ARG A O 1
ATOM 566 N N . ASN A 1 72 ? -1.300 5.312 2.326 1.00 98.31 72 ASN A N 1
ATOM 567 C CA . ASN A 1 72 ? -0.563 6.376 1.639 1.00 98.31 72 ASN A CA 1
ATOM 568 C C . ASN A 1 72 ? 0.820 5.897 1.170 1.00 98.31 72 ASN A C 1
ATOM 570 O O . ASN A 1 72 ? 1.236 6.184 0.041 1.00 98.31 72 ASN A O 1
ATOM 574 N N . THR A 1 73 ? 1.515 5.117 2.001 1.00 97.94 73 THR A N 1
ATOM 575 C CA . THR A 1 73 ? 2.796 4.497 1.641 1.00 97.94 73 THR A CA 1
ATOM 576 C C . THR A 1 73 ? 2.633 3.524 0.475 1.00 97.94 73 THR A C 1
ATOM 578 O O . THR A 1 73 ? 3.356 3.638 -0.515 1.00 97.94 73 THR A O 1
ATOM 581 N N . LEU A 1 74 ? 1.637 2.634 0.520 1.00 98.25 74 LEU A N 1
ATOM 582 C CA . LEU A 1 74 ? 1.324 1.705 -0.572 1.00 98.25 74 LEU A CA 1
ATOM 583 C C . LEU A 1 74 ? 1.022 2.437 -1.883 1.00 98.25 74 LEU A C 1
ATOM 585 O O . LEU A 1 74 ? 1.560 2.076 -2.929 1.00 98.25 74 LEU A O 1
ATOM 589 N N . THR A 1 75 ? 0.230 3.508 -1.828 1.00 98.44 75 THR A N 1
ATOM 590 C CA . THR A 1 75 ? -0.062 4.355 -2.997 1.00 98.44 75 THR A CA 1
ATOM 591 C C . THR A 1 75 ? 1.222 4.943 -3.588 1.00 98.44 75 THR A C 1
ATOM 593 O O . THR A 1 75 ? 1.450 4.892 -4.799 1.00 98.44 75 THR A O 1
ATOM 596 N N . THR A 1 76 ? 2.113 5.444 -2.731 1.00 98.31 76 THR A N 1
ATOM 597 C CA . THR A 1 76 ? 3.410 5.995 -3.145 1.00 98.31 76 THR A CA 1
ATOM 598 C C . THR A 1 76 ? 4.296 4.932 -3.798 1.00 98.31 76 THR A C 1
ATOM 600 O O . THR A 1 76 ? 4.912 5.191 -4.836 1.00 98.31 76 THR A O 1
ATOM 603 N N . LEU A 1 77 ? 4.352 3.725 -3.234 1.00 98.25 77 LEU A N 1
ATOM 604 C CA . LEU A 1 77 ? 5.124 2.612 -3.788 1.00 98.25 77 LEU A CA 1
ATOM 605 C C . LEU A 1 77 ? 4.573 2.150 -5.140 1.00 98.25 77 LEU A C 1
ATOM 607 O O . LEU A 1 77 ? 5.350 1.969 -6.079 1.00 98.25 77 LEU A O 1
ATOM 611 N N . HIS A 1 78 ? 3.251 2.048 -5.283 1.00 98.38 78 HIS A N 1
ATOM 612 C CA . HIS A 1 78 ? 2.612 1.728 -6.559 1.00 98.38 78 HIS A CA 1
ATOM 613 C C . HIS A 1 78 ? 2.948 2.760 -7.644 1.00 98.38 78 HIS A C 1
ATOM 615 O O . HIS A 1 78 ? 3.334 2.378 -8.751 1.00 98.38 78 HIS A O 1
ATOM 621 N N . ASN A 1 79 ? 2.915 4.054 -7.314 1.00 98.25 79 ASN A N 1
ATOM 622 C CA . ASN A 1 79 ? 3.318 5.115 -8.240 1.00 98.25 79 ASN A CA 1
ATOM 623 C C . ASN A 1 79 ? 4.801 5.001 -8.632 1.00 98.25 79 ASN A C 1
ATOM 625 O O . ASN A 1 79 ? 5.146 5.082 -9.812 1.00 98.25 79 ASN A O 1
ATOM 629 N N . ARG A 1 80 ? 5.695 4.753 -7.663 1.00 97.69 80 ARG A N 1
ATOM 630 C CA . ARG A 1 80 ? 7.132 4.548 -7.926 1.00 97.69 80 ARG A CA 1
ATOM 631 C C . ARG A 1 80 ? 7.387 3.340 -8.827 1.00 97.69 80 ARG A C 1
ATOM 633 O O . ARG A 1 80 ? 8.231 3.432 -9.721 1.00 97.69 80 ARG A O 1
ATOM 640 N N . LYS A 1 81 ? 6.660 2.238 -8.616 1.00 97.88 81 LYS A N 1
ATOM 641 C CA . LYS A 1 81 ? 6.721 1.039 -9.461 1.00 97.88 81 LYS A CA 1
ATOM 642 C C . LYS A 1 81 ? 6.289 1.361 -10.891 1.00 97.88 81 LYS A C 1
ATOM 644 O O . LYS A 1 81 ? 7.062 1.122 -11.812 1.00 97.88 81 LYS A O 1
ATOM 649 N N . ALA A 1 82 ? 5.126 1.989 -11.072 1.00 97.81 82 ALA A N 1
ATOM 650 C CA . ALA A 1 82 ? 4.608 2.346 -12.394 1.00 97.81 82 ALA A CA 1
ATOM 651 C C . ALA A 1 82 ? 5.580 3.240 -13.190 1.00 97.81 82 ALA A C 1
ATOM 653 O O . ALA A 1 82 ? 5.803 3.022 -14.384 1.00 97.81 82 ALA A O 1
ATOM 654 N N . VAL A 1 83 ? 6.216 4.209 -12.520 1.00 98.00 83 VAL A N 1
ATOM 655 C CA . VAL A 1 83 ? 7.252 5.059 -13.129 1.00 98.00 83 VAL A CA 1
ATOM 656 C C . VAL A 1 83 ? 8.474 4.236 -13.547 1.00 98.00 83 VAL A C 1
ATOM 658 O O . VAL A 1 83 ? 8.942 4.376 -14.678 1.00 98.00 83 VAL A O 1
ATOM 661 N N . ALA A 1 84 ? 8.986 3.367 -12.669 1.00 95.75 84 ALA A N 1
ATOM 662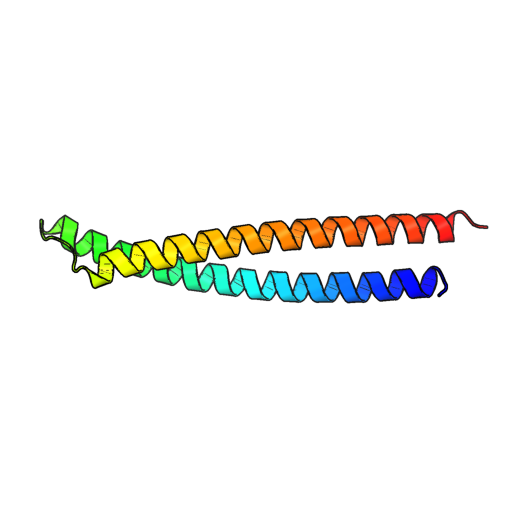 C CA . ALA A 1 84 ? 10.149 2.530 -12.968 1.00 95.75 84 ALA A CA 1
ATOM 663 C C . ALA A 1 84 ? 9.881 1.563 -14.135 1.00 95.75 84 ALA A C 1
ATOM 665 O O . ALA A 1 84 ? 10.715 1.430 -15.031 1.00 95.75 84 ALA A O 1
ATOM 666 N N . GLU A 1 85 ? 8.698 0.951 -14.177 1.00 96.62 85 GLU A N 1
ATOM 667 C CA . GLU A 1 85 ? 8.271 0.094 -15.283 1.00 96.62 85 GLU A CA 1
ATOM 668 C C . GLU A 1 85 ? 8.144 0.866 -16.599 1.00 96.62 85 GLU A C 1
ATOM 670 O O . GLU A 1 85 ? 8.538 0.362 -17.650 1.00 96.62 85 GLU A O 1
ATOM 675 N N . SER A 1 86 ? 7.623 2.099 -16.570 1.00 97.31 86 SER A N 1
ATOM 676 C CA . SER A 1 86 ? 7.554 2.939 -17.771 1.00 97.31 86 SER A CA 1
ATOM 677 C C . SER A 1 86 ? 8.947 3.236 -18.317 1.00 97.31 86 SER A C 1
ATOM 679 O O . SER A 1 86 ? 9.197 3.025 -19.501 1.00 97.31 86 SER A O 1
ATOM 681 N N . GLN A 1 87 ? 9.878 3.635 -17.445 1.00 95.56 87 GLN A N 1
ATOM 682 C CA . GLN A 1 87 ? 11.273 3.876 -17.822 1.00 95.56 87 GLN A CA 1
ATOM 683 C C . GLN A 1 87 ? 11.927 2.620 -18.407 1.00 95.56 87 GLN A C 1
ATOM 685 O O . GLN A 1 87 ? 12.662 2.701 -19.392 1.00 95.56 87 GLN A O 1
ATOM 690 N N . GLN A 1 88 ? 11.647 1.453 -17.822 1.00 95.00 88 GLN A N 1
ATOM 691 C CA . GLN A 1 88 ? 12.174 0.183 -18.306 1.00 95.00 88 GLN A CA 1
ATOM 692 C C . GLN A 1 88 ? 11.618 -0.154 -19.696 1.00 95.00 88 GLN A C 1
ATOM 694 O O . GLN A 1 88 ? 12.392 -0.497 -20.589 1.00 95.00 88 GLN A O 1
ATOM 699 N N . ARG A 1 89 ? 10.302 -0.004 -19.910 1.00 94.75 89 ARG A N 1
ATOM 700 C CA . ARG A 1 89 ? 9.654 -0.206 -21.218 1.00 94.75 89 ARG A CA 1
ATOM 701 C C . ARG A 1 89 ? 10.211 0.732 -22.284 1.00 94.75 89 ARG A C 1
ATOM 703 O O . ARG A 1 89 ? 10.497 0.281 -23.390 1.00 94.75 89 ARG A O 1
ATOM 710 N N . ASP A 1 90 ? 10.410 2.005 -21.957 1.00 94.25 90 ASP A N 1
ATOM 711 C CA . ASP A 1 90 ? 10.950 2.983 -22.903 1.00 94.25 90 ASP A CA 1
ATOM 712 C C . ASP A 1 90 ? 12.399 2.668 -23.293 1.00 94.25 90 ASP A C 1
ATOM 714 O O . ASP A 1 90 ? 12.758 2.773 -24.466 1.00 94.25 90 ASP A O 1
ATOM 718 N N . LEU A 1 91 ? 13.225 2.212 -22.345 1.00 92.62 91 LEU A N 1
ATOM 719 C CA . LEU A 1 91 ? 14.585 1.750 -22.640 1.00 92.62 91 LEU A CA 1
ATOM 720 C C . LEU A 1 91 ? 14.594 0.477 -23.493 1.00 92.62 91 LEU A C 1
ATOM 722 O O . LEU A 1 91 ? 15.372 0.389 -24.442 1.00 92.62 91 LEU A O 1
ATOM 726 N N . MET A 1 92 ? 13.714 -0.486 -23.206 1.00 92.25 92 MET A N 1
ATOM 727 C CA . MET A 1 92 ? 13.588 -1.703 -24.016 1.00 92.25 92 MET A CA 1
ATOM 728 C C . MET A 1 92 ? 13.172 -1.387 -25.458 1.00 92.25 92 MET A C 1
ATOM 730 O O . MET A 1 92 ? 13.751 -1.941 -26.389 1.00 92.25 92 MET A O 1
ATOM 734 N N . ARG A 1 93 ? 12.237 -0.448 -25.662 1.00 91.50 93 ARG A N 1
ATOM 735 C CA . ARG A 1 93 ? 11.837 0.013 -27.005 1.00 91.50 93 ARG A CA 1
ATOM 736 C C . ARG A 1 93 ? 12.991 0.658 -27.766 1.00 91.50 93 ARG A C 1
ATOM 738 O O . ARG A 1 93 ? 13.159 0.386 -28.948 1.00 91.50 93 ARG A O 1
ATOM 745 N N . ARG A 1 94 ? 13.803 1.486 -27.103 1.00 88.69 94 ARG A N 1
ATOM 746 C CA . ARG A 1 94 ? 14.976 2.124 -27.731 1.00 88.69 94 ARG A CA 1
ATOM 747 C C . ARG A 1 94 ? 16.012 1.102 -28.189 1.00 88.69 94 ARG A C 1
ATOM 749 O O . ARG A 1 94 ? 16.560 1.256 -29.271 1.00 88.69 94 ARG A O 1
ATOM 756 N N . LEU A 1 95 ? 16.238 0.051 -27.402 1.00 86.50 95 LEU A N 1
ATOM 757 C CA . LEU A 1 95 ? 17.113 -1.051 -27.803 1.00 86.50 95 LEU A CA 1
ATOM 758 C C . LEU A 1 95 ? 16.524 -1.895 -28.942 1.00 86.50 95 LEU A C 1
ATOM 760 O O . LEU A 1 95 ? 17.283 -2.361 -29.780 1.00 86.50 95 LEU A O 1
ATOM 764 N N . GLY A 1 96 ? 15.201 -2.088 -28.977 1.00 79.38 96 GLY A N 1
ATOM 765 C CA . GLY A 1 96 ? 14.519 -2.848 -30.034 1.00 79.38 96 GLY A CA 1
ATOM 766 C C . GLY A 1 96 ? 14.389 -2.107 -31.370 1.00 79.38 96 GLY A C 1
ATOM 767 O O . GLY A 1 96 ? 14.375 -2.750 -32.412 1.00 79.38 96 GLY A O 1
ATOM 768 N N . ASN A 1 97 ? 14.339 -0.771 -31.346 1.00 74.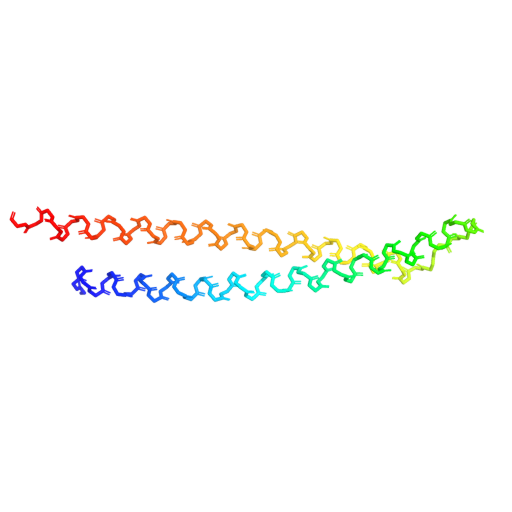50 97 ASN A N 1
ATOM 769 C CA . ASN A 1 97 ? 14.224 0.087 -32.535 1.00 74.50 97 ASN A CA 1
ATOM 770 C C . ASN A 1 97 ? 15.576 0.651 -33.018 1.00 74.50 97 ASN A C 1
ATOM 772 O O . ASN A 1 97 ? 15.605 1.435 -33.960 1.00 74.50 97 ASN A O 1
ATOM 776 N N . GLY A 1 98 ? 16.679 0.322 -32.339 1.00 57.78 98 GLY A N 1
ATOM 777 C CA . GLY A 1 98 ? 18.034 0.790 -32.655 1.00 57.78 98 GLY A CA 1
ATOM 778 C C . GLY A 1 98 ? 18.823 -0.140 -33.584 1.00 57.78 98 GLY A C 1
ATOM 779 O O . GLY A 1 98 ? 20.052 -0.146 -33.505 1.00 57.78 98 GLY A O 1
ATOM 780 N N . HIS A 1 99 ? 18.130 -0.946 -34.393 1.00 47.78 99 HIS A N 1
ATOM 781 C CA . HIS A 1 99 ? 18.705 -1.774 -35.456 1.00 47.78 99 HIS A CA 1
ATOM 782 C C . HIS A 1 99 ? 18.488 -1.128 -36.819 1.00 47.78 99 HIS A C 1
ATOM 784 O O . HIS A 1 99 ? 17.334 -0.736 -37.097 1.00 47.78 99 HIS A O 1
#

Foldseek 3Di:
DDLVVLLVVLVVVLVVLVVVLVVLVVVLVVLVVQLVVLVVQCVVCVVVVHDHDPVSVVSNVVSVVVNVVSVVVSVVSVVVNVVSVVVSVVSVVCVVPVD